Protein AF-A0A7G8DRX4-F1 (afdb_monomer)

Secondary structure (DSSP, 8-state):
----------EEETTEEEEE-TTSEEEEE-TT-SS-EEEEEEEETTEEEESSS---HHHHHHHHHHHHHHHHHHHHHHHHHHHHHHHHHHHSPPSS--EE-TTT--EE--SSTT---SSHHHHHHHHHS-TTS----S---

Mean predicted aligned error: 14.1 Å

pLDDT: mean 77.42, std 12.88, range [32.22, 90.56]

Solvent-accessible surface area (backbone atoms only — not comparable to full-atom values): 8478 Å² total; per-residue (Å²): 135,84,81,77,75,55,50,73,63,68,36,74,61,100,77,20,37,35,34,37,36,84,85,23,42,34,32,39,24,46,76,91,53,92,57,78,40,80,51,65,40,34,45,57,93,95,42,81,44,58,78,53,97,80,70,57,71,68,60,53,50,54,49,52,50,51,52,53,52,41,54,51,50,52,52,50,54,54,51,49,52,53,51,50,52,52,52,51,58,69,68,51,70,73,96,39,73,73,42,60,13,76,37,50,59,45,76,33,72,41,94,47,97,82,61,52,46,76,44,72,67,44,44,54,51,51,73,74,39,70,83,88,71,56,77,46,69,87,74,84,126

Foldseek 3Di:
DDPPCQDQDWDADPQGIWGQDPQQWIWGDGPPGPDIDTAQWGDDDNDIDGVDPDDDPVRRVVVVVVSVVRVVVVVVVVVVVVVVVVVVVVPDDQPDDWDAALQARDTARDPDPPDRHRDPVSVVQCVVDPSPPRHDDNDPD

Sequence (141 aa):
MHRRELTRTPWQNSEGWWKLTTSGQLWWAPFGARRWRRTPWFVAGDQLWHSSQATSSEETESLLDLLAKGRQWQLDDRLERRAADARRRRALKPAHPPRQCCCCGCTFMPKRADARCCSGSCRAKLSRHKASEVWCGSECS

Radius of gyration: 28.22 Å; Cα contacts (8 Å, |Δi|>4): 162; chains: 1; bounding box: 58×33×73 Å

Structure (mmCIF, N/CA/C/O backbone):
data_AF-A0A7G8DRX4-F1
#
_entry.id   AF-A0A7G8DRX4-F1
#
loop_
_atom_site.group_PDB
_atom_site.id
_atom_site.type_symbol
_atom_site.label_atom_id
_atom_site.label_alt_id
_atom_site.label_comp_id
_atom_site.label_asym_id
_atom_site.label_entity_id
_atom_site.label_seq_id
_atom_site.pdbx_PDB_ins_code
_atom_site.Cartn_x
_atom_site.Cartn_y
_atom_site.Cartn_z
_atom_site.occupancy
_atom_site.B_iso_or_equiv
_atom_site.auth_seq_id
_atom_site.auth_comp_id
_atom_site.auth_asym_id
_atom_site.auth_atom_id
_atom_site.pdbx_PDB_model_num
ATOM 1 N N . MET A 1 1 ? 8.491 11.247 18.418 1.00 34.69 1 MET A N 1
ATOM 2 C CA . MET A 1 1 ? 7.024 11.305 18.228 1.00 34.69 1 MET A CA 1
ATOM 3 C C . MET A 1 1 ? 6.650 10.633 16.912 1.00 34.69 1 MET A C 1
ATOM 5 O O . MET A 1 1 ? 6.762 11.247 15.858 1.00 34.69 1 MET A O 1
ATOM 9 N N . HIS A 1 2 ? 6.271 9.355 16.946 1.00 32.22 2 HIS A N 1
ATOM 10 C CA . HIS A 1 2 ? 5.782 8.654 15.758 1.00 32.22 2 HIS A CA 1
ATOM 11 C C . HIS A 1 2 ? 4.292 8.935 15.592 1.00 32.22 2 HIS A C 1
ATOM 13 O O . HIS A 1 2 ? 3.464 8.424 16.340 1.00 32.22 2 HIS A O 1
ATOM 19 N N . ARG A 1 3 ? 3.958 9.780 14.616 1.00 34.00 3 ARG A N 1
ATOM 20 C CA . ARG A 1 3 ? 2.584 10.035 14.186 1.00 34.00 3 ARG A CA 1
ATOM 21 C C . ARG A 1 3 ? 2.041 8.715 13.626 1.00 34.00 3 ARG A C 1
ATOM 23 O O . ARG A 1 3 ? 2.339 8.364 12.488 1.00 34.00 3 ARG A O 1
ATOM 30 N N . ARG A 1 4 ? 1.343 7.930 14.455 1.00 47.62 4 ARG A N 1
ATOM 31 C CA . ARG A 1 4 ? 0.675 6.693 14.031 1.00 47.62 4 ARG A CA 1
ATOM 32 C C . ARG A 1 4 ? -0.363 7.081 12.981 1.00 47.62 4 ARG A C 1
ATOM 34 O O . ARG A 1 4 ? -1.413 7.628 13.305 1.00 47.62 4 ARG A O 1
ATOM 41 N N . GLU A 1 5 ? -0.043 6.839 11.714 1.00 42.69 5 GLU A N 1
ATOM 42 C CA . GLU A 1 5 ? -1.027 6.772 10.640 1.00 42.69 5 GLU A CA 1
ATOM 43 C C . GLU A 1 5 ? -1.966 5.610 10.978 1.00 42.69 5 GLU A C 1
ATOM 45 O O . GLU A 1 5 ? -1.714 4.470 10.598 1.00 42.69 5 GLU A O 1
ATOM 50 N N . LEU A 1 6 ? -3.011 5.872 11.770 1.00 48.19 6 LEU A N 1
ATOM 51 C CA . LEU A 1 6 ? -4.110 4.930 11.951 1.00 48.19 6 LEU A CA 1
ATOM 52 C C . LEU A 1 6 ? -4.815 4.861 10.595 1.00 48.19 6 LEU A C 1
ATOM 54 O O . LEU A 1 6 ? -5.553 5.754 10.171 1.0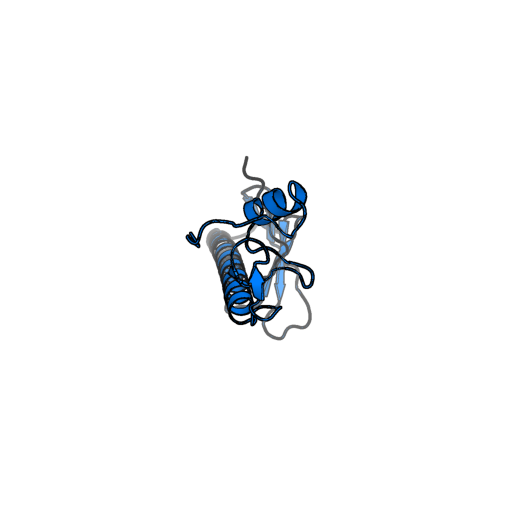0 48.19 6 LEU A O 1
ATOM 58 N N . THR A 1 7 ? -4.405 3.854 9.839 1.00 51.78 7 THR A N 1
ATOM 59 C CA . THR A 1 7 ? -4.690 3.642 8.431 1.00 51.78 7 THR A CA 1
ATOM 60 C C . THR A 1 7 ? -6.173 3.350 8.261 1.00 51.78 7 THR A C 1
ATOM 62 O O . THR A 1 7 ? -6.704 2.388 8.805 1.00 51.78 7 THR A O 1
ATOM 65 N N . ARG A 1 8 ? -6.834 4.144 7.408 1.00 58.72 8 ARG A N 1
ATOM 66 C CA . ARG A 1 8 ? -8.228 3.937 6.961 1.00 58.72 8 ARG A CA 1
ATOM 67 C C . ARG A 1 8 ? -8.460 2.587 6.268 1.00 58.72 8 ARG A C 1
ATOM 69 O O . ARG A 1 8 ? -9.591 2.290 5.892 1.00 58.72 8 ARG A O 1
ATOM 76 N N . THR A 1 9 ? -7.396 1.828 6.026 1.00 68.31 9 THR A N 1
ATOM 77 C CA . THR A 1 9 ? -7.406 0.560 5.311 1.00 68.31 9 THR A CA 1
ATOM 78 C C . THR A 1 9 ? -8.089 -0.500 6.168 1.00 68.31 9 THR A C 1
ATOM 80 O O . THR A 1 9 ? -7.602 -0.811 7.252 1.00 68.31 9 THR A O 1
ATOM 83 N N . PRO A 1 10 ? -9.205 -1.080 5.718 1.00 80.00 10 PRO A N 1
ATOM 84 C CA . PRO A 1 10 ? -9.775 -2.231 6.392 1.00 80.00 10 PRO A CA 1
ATOM 85 C C . PRO A 1 10 ? -8.792 -3.405 6.421 1.00 80.00 10 PRO A C 1
ATOM 87 O O . PRO A 1 10 ? -8.028 -3.588 5.475 1.00 80.00 10 PRO A O 1
ATOM 90 N N . TRP A 1 11 ? -8.838 -4.209 7.475 1.00 83.81 11 TRP A N 1
ATOM 91 C CA . TRP A 1 11 ? -8.193 -5.521 7.540 1.00 83.81 11 TRP A CA 1
ATOM 92 C C . TRP A 1 11 ? -9.231 -6.583 7.902 1.00 83.81 11 TRP A C 1
ATOM 94 O O . TRP A 1 11 ? -10.352 -6.252 8.289 1.00 83.81 11 TRP A O 1
ATOM 104 N N . GLN A 1 12 ? -8.880 -7.854 7.746 1.00 81.88 12 GLN A N 1
ATOM 105 C CA . GLN A 1 12 ? -9.819 -8.966 7.848 1.00 81.88 12 GLN A CA 1
ATOM 106 C C . GLN A 1 12 ? -9.246 -10.067 8.747 1.00 81.88 12 GLN A C 1
ATOM 108 O O . GLN A 1 12 ? -8.157 -10.544 8.457 1.00 81.88 12 GLN A O 1
ATOM 113 N N . ASN A 1 13 ? -9.978 -10.483 9.790 1.00 80.69 13 ASN A N 1
ATOM 114 C CA . ASN A 1 13 ? -9.698 -11.677 10.607 1.00 80.69 13 ASN A CA 1
ATOM 115 C C . ASN A 1 13 ? -10.786 -12.749 10.406 1.00 80.69 13 ASN A C 1
ATOM 117 O O . ASN A 1 13 ? -11.676 -12.591 9.574 1.00 80.69 13 ASN A O 1
ATOM 121 N N . SER A 1 14 ? -10.733 -13.831 11.188 1.00 79.94 14 SER A N 1
ATOM 122 C CA . SER A 1 14 ? -11.764 -14.880 11.238 1.00 79.94 14 SER A CA 1
ATOM 123 C C . SER A 1 14 ? -13.153 -14.374 11.654 1.00 79.94 14 SER A C 1
ATOM 125 O O . SER A 1 14 ? -14.153 -14.995 11.310 1.00 79.94 14 SER A O 1
ATOM 127 N N 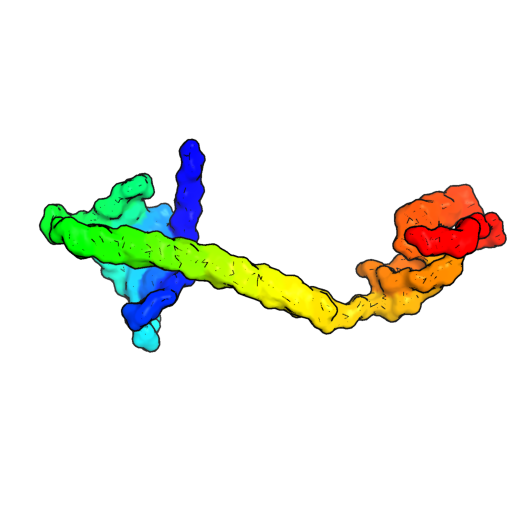. GLU A 1 15 ? -13.237 -13.239 12.347 1.00 80.06 15 GLU A N 1
ATOM 128 C CA . GLU A 1 15 ? -14.490 -12.647 12.837 1.00 80.06 15 GLU A CA 1
ATOM 129 C C . GLU A 1 15 ? -15.109 -11.652 11.842 1.00 80.06 15 GLU A C 1
ATOM 131 O O . GLU A 1 15 ? -16.247 -11.205 12.012 1.00 80.06 15 GLU A O 1
ATOM 136 N N . GLY A 1 16 ? -14.370 -11.281 10.795 1.00 86.94 16 GLY A N 1
ATOM 137 C CA . GLY A 1 16 ? -14.826 -10.390 9.739 1.00 86.94 16 GLY A CA 1
ATOM 138 C C . GLY A 1 16 ? -13.851 -9.261 9.439 1.00 86.94 16 GLY A C 1
ATOM 139 O O . GLY A 1 16 ? -12.634 -9.382 9.557 1.00 86.94 16 GLY A O 1
ATOM 140 N N . TRP A 1 17 ? -14.413 -8.147 8.994 1.00 88.25 17 TRP A N 1
ATOM 141 C CA . TRP A 1 17 ? -13.695 -6.954 8.588 1.00 88.25 17 TRP A CA 1
ATOM 142 C C . TRP A 1 17 ? -13.627 -5.939 9.714 1.00 88.25 17 TRP A C 1
ATOM 144 O O . TRP A 1 17 ? -14.623 -5.649 10.371 1.00 88.25 17 TRP A O 1
ATOM 154 N N . TRP A 1 18 ? -12.469 -5.318 9.859 1.00 88.44 18 TRP A N 1
ATOM 155 C CA . TRP A 1 18 ? -12.184 -4.303 10.857 1.00 88.44 18 TRP A CA 1
ATOM 156 C C . TRP A 1 18 ? -11.568 -3.082 10.192 1.00 88.44 18 TRP A C 1
ATOM 158 O O . TRP A 1 18 ? -10.854 -3.196 9.197 1.00 88.44 18 TRP A O 1
ATOM 168 N N . LYS A 1 19 ? -11.855 -1.891 10.714 1.00 87.62 19 LYS A N 1
ATOM 169 C CA . LYS A 1 19 ? -11.165 -0.662 10.309 1.00 87.62 19 LYS A CA 1
ATOM 170 C C . LYS A 1 19 ? -11.104 0.322 11.466 1.00 87.62 19 LYS A C 1
ATOM 172 O O . LYS A 1 19 ? -12.081 0.490 12.198 1.00 87.62 19 LYS A O 1
ATOM 177 N N . LEU A 1 20 ? -9.984 1.024 11.571 1.00 84.62 20 LEU A N 1
ATOM 178 C CA . LEU A 1 20 ? -9.782 2.103 12.526 1.00 84.62 20 LEU A CA 1
ATOM 179 C C . LEU A 1 20 ? -9.795 3.429 11.767 1.00 84.62 20 LEU A C 1
ATOM 181 O O . LEU A 1 20 ? -9.077 3.606 10.783 1.00 84.62 20 LEU A O 1
ATOM 185 N N . THR A 1 21 ? -10.668 4.350 12.162 1.00 82.88 21 THR A N 1
ATOM 186 C CA . THR A 1 21 ? -10.762 5.653 11.495 1.00 82.88 21 THR A CA 1
ATOM 187 C C . THR A 1 21 ? -9.671 6.603 11.984 1.00 82.88 21 THR A C 1
ATOM 189 O O . THR A 1 21 ? -9.054 6.407 13.027 1.00 82.88 21 THR A O 1
ATOM 192 N N . THR A 1 22 ? -9.487 7.714 11.267 1.00 77.94 22 THR A N 1
ATOM 193 C CA . THR A 1 22 ? -8.568 8.789 11.679 1.00 77.94 22 THR A CA 1
ATOM 194 C C . THR A 1 22 ? -8.983 9.475 12.980 1.00 77.94 22 THR A C 1
ATOM 196 O O . THR A 1 22 ? -8.153 10.113 13.611 1.00 77.94 22 THR A O 1
ATOM 199 N N . SER A 1 23 ? -10.253 9.356 13.378 1.00 81.62 23 SER A N 1
ATOM 200 C CA . SER A 1 23 ? -10.744 9.839 14.673 1.00 81.62 23 SER A CA 1
ATOM 201 C C . SER A 1 23 ? -10.475 8.852 15.814 1.00 81.62 23 SER A C 1
ATOM 203 O O . SER A 1 23 ? -10.973 9.064 16.912 1.00 81.62 23 SER A O 1
ATOM 205 N N . GLY A 1 24 ? -9.788 7.736 15.545 1.00 81.00 24 GLY A N 1
ATOM 206 C CA . GLY A 1 24 ? -9.566 6.672 16.517 1.00 81.00 24 GLY A CA 1
ATOM 207 C C . GLY A 1 24 ? -10.762 5.742 16.717 1.00 81.00 24 GLY A C 1
ATOM 208 O O . GLY A 1 24 ? -10.695 4.849 17.547 1.00 81.00 24 GLY A O 1
ATOM 209 N N . GLN A 1 25 ? -11.862 5.902 15.977 1.00 87.75 25 GLN A N 1
ATOM 210 C CA . GLN A 1 25 ? -13.055 5.075 16.162 1.00 87.75 25 GLN A CA 1
ATOM 211 C C . GLN A 1 25 ? -12.878 3.715 15.483 1.00 87.75 25 GLN A C 1
ATOM 213 O O . GLN A 1 25 ? -12.592 3.652 14.282 1.00 87.75 25 GLN A O 1
ATOM 218 N N . LEU A 1 26 ? -13.121 2.633 16.224 1.00 88.00 26 LEU A N 1
ATOM 219 C CA . LEU A 1 26 ? -13.089 1.283 15.678 1.00 88.00 26 LEU A CA 1
ATOM 220 C C . LEU A 1 26 ? -14.458 0.895 15.092 1.00 88.00 26 LEU A C 1
ATOM 222 O O . LEU A 1 26 ? -15.522 1.250 15.610 1.00 88.00 26 LEU A O 1
ATOM 226 N N . TRP A 1 27 ? -14.417 0.206 13.955 1.00 90.31 27 TRP A N 1
ATOM 227 C CA . TRP A 1 27 ? -15.582 -0.309 13.243 1.00 90.31 27 TRP A CA 1
ATOM 228 C C . TRP A 1 27 ? -15.344 -1.756 12.838 1.00 90.31 27 TRP A C 1
ATOM 230 O O . TRP A 1 27 ? -14.233 -2.121 12.452 1.00 90.31 27 TRP A O 1
ATOM 240 N N . TRP A 1 28 ? -16.419 -2.534 12.841 1.00 90.12 28 TRP A N 1
ATOM 241 C CA . TRP A 1 28 ? -16.413 -3.947 12.486 1.00 90.12 28 TRP A CA 1
ATOM 242 C C . TRP A 1 28 ? -17.566 -4.284 11.538 1.00 90.12 28 TRP A C 1
ATOM 244 O O . TRP A 1 28 ? -18.634 -3.675 11.602 1.00 90.12 28 TRP A O 1
ATOM 254 N N . ALA A 1 29 ? -17.369 -5.247 10.649 1.00 90.56 29 ALA A N 1
ATOM 255 C CA . ALA A 1 29 ? -18.413 -5.829 9.822 1.00 90.56 29 ALA A CA 1
ATOM 256 C C . ALA A 1 29 ? -18.196 -7.348 9.718 1.00 90.56 29 ALA A C 1
ATOM 258 O O . ALA A 1 29 ? -17.133 -7.762 9.261 1.00 90.56 29 ALA A O 1
ATOM 259 N N . PRO A 1 30 ? -19.179 -8.189 10.082 1.00 88.50 30 PRO A N 1
ATOM 260 C CA . PRO A 1 30 ? -19.038 -9.631 9.919 1.00 88.50 30 PRO A CA 1
ATOM 261 C C . PRO A 1 30 ? -18.915 -10.021 8.441 1.00 88.50 30 PRO A C 1
ATOM 263 O O . PRO A 1 30 ? -19.297 -9.264 7.541 1.00 88.50 30 PRO A O 1
ATOM 266 N N . PHE A 1 31 ? -18.411 -11.224 8.173 1.00 84.06 31 PHE A N 1
ATOM 267 C CA . PHE A 1 3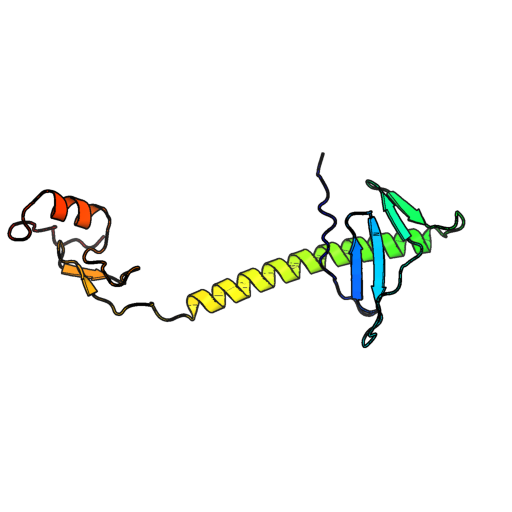1 ? -18.358 -11.743 6.808 1.00 84.06 31 PHE A CA 1
ATOM 268 C C . PHE A 1 31 ? -19.731 -11.750 6.137 1.00 84.06 31 PHE A C 1
ATOM 270 O O . PHE A 1 31 ? -20.738 -12.112 6.739 1.00 84.06 31 PHE A O 1
ATOM 277 N N . GLY A 1 32 ? -19.770 -11.309 4.878 1.00 82.12 32 GLY A N 1
ATOM 278 C CA . GLY A 1 32 ? -21.011 -11.193 4.109 1.00 82.12 32 GLY A CA 1
ATOM 279 C C . GLY A 1 32 ? -21.928 -10.041 4.539 1.00 82.12 32 GLY A C 1
ATOM 280 O O . GLY A 1 32 ? -22.970 -9.826 3.917 1.00 82.12 32 GLY A O 1
ATOM 281 N N . ALA A 1 33 ? -21.564 -9.258 5.560 1.00 83.69 33 ALA A N 1
ATOM 282 C CA . ALA A 1 33 ? -22.369 -8.125 5.984 1.00 83.69 33 ALA A CA 1
ATOM 283 C C . ALA A 1 33 ? -22.305 -6.977 4.971 1.00 83.69 33 ALA A C 1
ATOM 285 O O . ALA A 1 33 ? -21.240 -6.541 4.541 1.00 83.69 33 ALA A O 1
ATOM 286 N N . ARG A 1 34 ? -23.473 -6.409 4.658 1.00 80.62 34 ARG A N 1
ATOM 287 C CA . ARG A 1 34 ? -23.583 -5.212 3.808 1.00 80.62 34 ARG A CA 1
ATOM 288 C C . ARG A 1 34 ? -23.278 -3.909 4.549 1.00 80.62 34 ARG A C 1
ATOM 290 O O . ARG A 1 34 ? -23.155 -2.864 3.917 1.00 80.62 34 ARG A O 1
ATOM 297 N N . ARG A 1 35 ? -23.237 -3.934 5.886 1.00 86.62 35 ARG A N 1
ATOM 298 C CA . ARG A 1 35 ? -23.139 -2.733 6.726 1.00 86.62 35 ARG A CA 1
ATOM 299 C C . ARG A 1 35 ? -22.056 -2.877 7.782 1.00 86.62 35 ARG A C 1
ATOM 301 O O . ARG A 1 35 ? -21.968 -3.896 8.461 1.00 86.62 35 ARG A O 1
ATOM 308 N N . TRP A 1 36 ? -21.298 -1.799 7.942 1.00 90.00 36 TRP A N 1
ATOM 309 C CA . TRP A 1 36 ? -20.357 -1.617 9.036 1.00 90.00 36 TRP A CA 1
ATOM 310 C C . TRP A 1 36 ? -21.096 -1.244 10.318 1.00 90.00 36 TRP A C 1
ATOM 312 O O . TRP A 1 36 ? -22.038 -0.452 10.295 1.00 90.00 36 TRP A O 1
ATOM 322 N N . ARG A 1 37 ? -20.635 -1.798 11.434 1.00 90.38 37 ARG A N 1
ATOM 323 C CA . ARG A 1 37 ? -21.117 -1.531 12.784 1.00 90.38 37 ARG A CA 1
ATOM 324 C C . ARG A 1 37 ? -20.063 -0.733 13.533 1.00 90.38 37 ARG A C 1
ATOM 326 O O . ARG A 1 37 ? -18.867 -1.021 13.449 1.00 90.38 37 ARG A O 1
ATOM 333 N N . ARG A 1 38 ? -20.518 0.292 14.242 1.00 87.62 38 ARG A N 1
ATOM 334 C CA . ARG A 1 38 ? -19.664 1.076 15.128 1.00 87.62 38 ARG A CA 1
ATOM 335 C C . ARG A 1 38 ? -19.452 0.270 16.402 1.00 87.62 38 ARG A C 1
ATOM 337 O O . ARG A 1 38 ? -20.427 -0.229 16.959 1.00 87.62 38 ARG A O 1
ATOM 344 N N . THR A 1 39 ? -18.205 0.117 16.831 1.00 87.00 39 THR A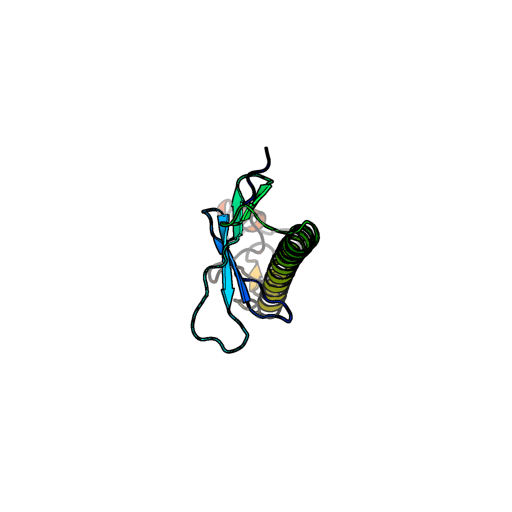 N 1
ATOM 345 C CA . THR A 1 39 ? -17.916 -0.536 18.108 1.00 87.00 39 THR A CA 1
ATOM 346 C C . THR A 1 39 ? -17.909 0.508 19.230 1.00 87.00 39 THR A C 1
ATOM 348 O O . THR A 1 39 ? -17.736 1.702 18.963 1.00 87.00 39 THR A O 1
ATOM 351 N N . PRO A 1 40 ? -18.089 0.098 20.491 1.00 86.38 40 PRO A N 1
ATOM 352 C CA . PRO A 1 40 ? -17.936 0.994 21.639 1.00 86.38 40 PRO A CA 1
ATOM 353 C C . PRO A 1 40 ? -16.476 1.408 21.907 1.00 86.38 40 PRO A C 1
ATOM 355 O O . PRO A 1 40 ? -16.212 2.180 22.824 1.00 86.38 40 PRO A O 1
ATOM 358 N N . TRP A 1 41 ? -15.524 0.926 21.104 1.00 8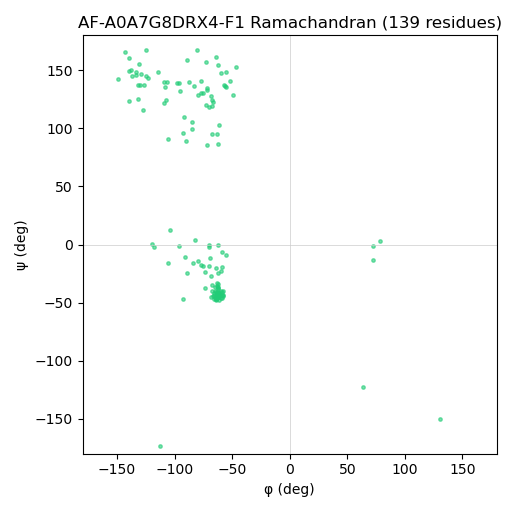4.69 41 TRP A N 1
ATOM 359 C CA . TRP A 1 41 ? -14.095 1.123 21.309 1.00 84.69 41 TRP A CA 1
ATOM 360 C C . TRP A 1 41 ? -13.529 2.268 20.469 1.00 84.69 41 TRP A C 1
ATOM 362 O O . TRP A 1 41 ? -13.826 2.400 19.273 1.00 84.69 41 TRP A O 1
ATOM 372 N N . PHE A 1 42 ? -12.653 3.062 21.077 1.00 86.94 42 PHE A N 1
ATOM 373 C CA . PHE A 1 42 ? -11.883 4.092 20.396 1.00 86.94 42 PHE A CA 1
ATOM 374 C C . PHE A 1 42 ? -10.438 4.155 20.902 1.00 86.94 42 PHE A C 1
ATOM 376 O O . PHE A 1 42 ? -10.144 3.858 22.051 1.00 86.94 42 PHE A O 1
ATOM 383 N N . VAL A 1 43 ? -9.515 4.534 20.025 1.00 81.38 43 VAL A N 1
ATOM 384 C CA . VAL A 1 43 ? -8.084 4.662 20.307 1.00 81.38 43 VAL A CA 1
ATOM 385 C C . VAL A 1 43 ? -7.726 6.142 20.320 1.00 81.38 43 VAL A C 1
ATOM 387 O O . VAL A 1 43 ? -7.919 6.833 19.320 1.00 81.38 43 VAL A O 1
ATOM 390 N N . ALA A 1 44 ? -7.184 6.629 21.432 1.00 78.56 44 ALA A N 1
ATOM 391 C CA . ALA A 1 44 ? -6.724 8.006 21.576 1.00 78.56 44 ALA A CA 1
ATOM 392 C C . ALA A 1 44 ? -5.281 8.011 22.092 1.00 78.56 44 ALA A C 1
ATOM 394 O O . ALA A 1 44 ? -4.995 7.542 23.193 1.00 78.56 44 ALA A O 1
ATOM 395 N N . GLY A 1 45 ? -4.354 8.523 21.277 1.00 72.25 45 GLY A N 1
ATOM 396 C CA . GLY A 1 45 ? -2.922 8.411 21.559 1.00 72.25 45 GLY A CA 1
ATOM 397 C C . GLY A 1 45 ? -2.474 6.948 21.557 1.00 72.25 45 GLY A C 1
ATOM 398 O O . GLY A 1 45 ? -2.673 6.246 20.566 1.00 72.25 45 GLY A O 1
ATOM 399 N N . ASP A 1 46 ? -1.894 6.504 22.672 1.00 69.62 46 ASP A N 1
ATOM 400 C CA . ASP A 1 46 ? -1.489 5.110 22.901 1.00 69.62 46 ASP A CA 1
ATOM 401 C C . ASP A 1 46 ? -2.443 4.356 23.840 1.00 69.62 46 ASP A C 1
ATOM 403 O O . ASP A 1 46 ? -2.131 3.255 24.288 1.00 69.62 46 ASP A O 1
ATOM 407 N N . GLN A 1 47 ? -3.613 4.933 24.126 1.00 72.19 47 GLN A N 1
ATOM 408 C CA . GLN A 1 47 ? -4.611 4.345 25.012 1.00 72.19 47 GLN A CA 1
ATOM 409 C C . GLN A 1 47 ? -5.836 3.870 24.236 1.00 72.19 47 GLN A C 1
ATOM 411 O O . GLN A 1 47 ? -6.320 4.528 23.307 1.00 72.19 47 GLN A O 1
ATOM 416 N N . LEU A 1 48 ? -6.340 2.713 24.652 1.00 79.69 48 LEU A N 1
ATOM 417 C CA . LEU A 1 48 ? -7.601 2.151 24.204 1.00 79.69 48 LEU A CA 1
ATOM 418 C C . LEU A 1 48 ? -8.688 2.534 25.207 1.00 79.69 48 LEU A C 1
ATOM 420 O O . LEU A 1 48 ? -8.516 2.375 26.411 1.00 79.69 48 LEU A O 1
ATOM 424 N N . TRP A 1 49 ? -9.803 3.027 24.692 1.00 79.31 49 TRP A N 1
ATOM 425 C CA . TRP A 1 49 ? -10.928 3.494 25.476 1.00 79.31 49 TRP A CA 1
ATOM 426 C C . TRP A 1 49 ? -12.204 2.786 25.048 1.00 79.31 49 TRP A C 1
ATOM 428 O O . TRP A 1 49 ? -12.425 2.525 23.862 1.00 79.31 49 TRP A O 1
ATOM 438 N N . HIS A 1 50 ? -13.072 2.544 26.019 1.00 81.81 50 HIS A N 1
ATOM 439 C CA . HIS A 1 50 ? -14.404 2.007 25.806 1.00 81.81 50 HIS A CA 1
ATOM 440 C C . HIS A 1 50 ? -15.465 3.036 26.197 1.00 81.81 50 HIS A C 1
ATOM 442 O O . HIS A 1 50 ? -15.259 3.846 27.100 1.00 81.81 50 HIS A O 1
ATOM 448 N N . SER A 1 51 ? -16.614 3.023 25.520 1.00 78.62 51 SER A N 1
ATOM 449 C CA . SER A 1 51 ? -17.700 3.968 25.798 1.00 78.62 51 SER A CA 1
ATOM 450 C C . SER A 1 51 ? -18.399 3.731 27.142 1.00 78.62 51 SER A C 1
ATOM 452 O O . SER A 1 51 ? -19.064 4.638 27.633 1.00 78.62 51 SER A O 1
ATOM 454 N N . SER A 1 52 ? -18.268 2.543 27.741 1.00 73.81 52 SER A N 1
ATOM 455 C CA . SER A 1 52 ? -18.620 2.296 29.147 1.00 73.81 52 SER A CA 1
ATOM 456 C C . SER A 1 52 ? -17.346 2.150 29.981 1.00 73.81 52 SER A C 1
ATOM 458 O O . SER A 1 52 ? -16.402 1.501 29.547 1.00 73.81 52 SER A O 1
ATOM 460 N N . GLN A 1 53 ? -17.331 2.707 31.196 1.00 64.44 53 GLN A N 1
ATOM 461 C CA . GLN A 1 53 ? -16.203 2.583 32.139 1.00 64.44 53 GLN A CA 1
ATOM 462 C C . GLN A 1 53 ? -16.040 1.165 32.727 1.00 64.44 53 GLN A C 1
ATOM 464 O O . GLN A 1 53 ? -15.126 0.923 33.508 1.00 64.44 53 GLN A O 1
ATOM 469 N N . ALA A 1 54 ? -16.926 0.235 32.369 1.00 61.66 54 ALA A N 1
ATOM 470 C CA . ALA A 1 54 ? -16.878 -1.160 32.780 1.00 61.66 54 ALA A CA 1
ATOM 471 C C . ALA A 1 54 ? -16.423 -2.009 31.591 1.00 61.66 54 ALA A C 1
ATOM 473 O O . ALA A 1 54 ? -17.248 -2.431 30.782 1.00 61.66 54 ALA A O 1
ATOM 474 N N . THR A 1 55 ? -15.117 -2.218 31.480 1.00 66.88 55 THR A N 1
ATOM 475 C CA . THR A 1 55 ? -14.512 -3.196 30.568 1.00 66.88 55 THR A CA 1
ATOM 476 C C . THR A 1 55 ? -13.526 -4.038 31.337 1.00 66.88 55 THR A C 1
ATOM 478 O O . THR A 1 55 ? -12.775 -3.514 32.163 1.00 66.88 55 THR A O 1
ATOM 481 N N . SER A 1 56 ? -13.539 -5.344 31.088 1.00 77.56 56 SER A N 1
ATOM 482 C CA . SER A 1 56 ? -12.599 -6.244 31.742 1.00 77.56 56 SER A CA 1
ATOM 483 C C . SER A 1 56 ? -11.186 -6.057 31.170 1.00 77.56 56 SER A C 1
ATOM 485 O O . SER A 1 56 ? -10.994 -5.588 30.040 1.00 77.56 56 SER A O 1
ATOM 487 N N . SER A 1 57 ? -10.173 -6.430 31.957 1.00 78.38 57 SER A N 1
ATOM 488 C CA . SER A 1 57 ? -8.780 -6.439 31.486 1.00 78.38 57 SER A CA 1
ATOM 489 C C . SER A 1 57 ? -8.615 -7.368 30.279 1.00 78.38 57 SER A C 1
ATOM 491 O O . SER A 1 57 ? -7.962 -7.007 29.306 1.00 78.38 57 SER A O 1
ATOM 493 N N . GLU A 1 58 ? -9.284 -8.524 30.303 1.00 82.06 58 GLU A N 1
ATOM 494 C CA . GLU A 1 58 ? -9.226 -9.537 29.242 1.00 82.06 58 GLU A CA 1
ATOM 495 C C . GLU A 1 58 ? -9.782 -9.030 27.903 1.00 82.06 58 GLU A C 1
ATOM 497 O O . GLU A 1 58 ? -9.185 -9.265 26.850 1.00 82.06 58 GLU A O 1
ATOM 502 N N . GLU A 1 59 ? -10.900 -8.295 27.923 1.00 76.75 59 GLU A N 1
ATOM 503 C CA . GLU A 1 59 ? -11.475 -7.687 26.715 1.00 76.75 59 GLU A CA 1
ATOM 504 C C . GLU A 1 59 ? -10.539 -6.629 26.124 1.00 76.75 59 GLU A C 1
ATOM 506 O O . GLU A 1 59 ? -10.364 -6.543 24.905 1.00 76.75 59 GLU A O 1
ATOM 511 N N . THR A 1 60 ? -9.905 -5.844 26.996 1.00 78.56 60 THR A N 1
ATOM 512 C CA . THR A 1 60 ? -8.955 -4.800 26.600 1.00 78.56 60 THR A CA 1
ATOM 513 C C . THR A 1 60 ? -7.713 -5.413 25.950 1.00 78.56 60 THR A C 1
ATOM 515 O O . THR A 1 60 ? -7.306 -4.978 24.871 1.00 78.56 60 THR A O 1
ATOM 518 N N . GLU A 1 61 ? -7.133 -6.450 26.557 1.00 80.12 61 GLU A N 1
ATOM 519 C CA . GLU A 1 61 ? -5.977 -7.174 26.015 1.00 80.12 61 GLU A CA 1
ATOM 520 C C . GLU A 1 61 ? -6.296 -7.855 24.683 1.00 80.12 61 GLU A C 1
ATOM 522 O O . GLU A 1 61 ? -5.551 -7.696 23.712 1.00 80.12 61 GLU A O 1
ATOM 527 N N . SER A 1 62 ? -7.440 -8.538 24.605 1.00 81.62 62 SER A N 1
ATOM 528 C CA . SER A 1 62 ? -7.903 -9.189 23.376 1.00 81.62 62 SER A CA 1
ATOM 529 C C . SER A 1 62 ? -8.040 -8.187 22.228 1.00 81.62 62 SER A C 1
ATOM 531 O O . SER A 1 62 ? -7.656 -8.470 21.089 1.00 81.62 62 SER A O 1
ATOM 533 N N . LEU A 1 63 ? -8.538 -6.979 22.512 1.00 81.56 63 LEU A N 1
ATOM 534 C CA . LEU A 1 63 ? -8.676 -5.950 21.490 1.00 81.56 63 LEU A CA 1
ATOM 535 C C . LEU A 1 63 ? -7.336 -5.326 21.085 1.00 81.56 63 LEU A C 1
ATOM 537 O O . LEU A 1 63 ? -7.132 -5.031 19.905 1.00 81.56 63 LEU A O 1
ATOM 541 N N . LEU A 1 64 ? -6.414 -5.130 22.027 1.00 81.12 64 LEU A N 1
ATOM 542 C CA . LEU A 1 64 ? -5.062 -4.662 21.715 1.00 81.12 64 LEU A CA 1
ATOM 543 C C . LEU A 1 64 ? -4.328 -5.653 20.804 1.00 81.12 64 LEU A C 1
ATOM 545 O O . LEU A 1 64 ? -3.707 -5.229 19.825 1.00 81.12 64 LEU A O 1
ATOM 549 N N . ASP A 1 65 ? -4.457 -6.953 21.068 1.00 83.81 65 ASP A N 1
ATOM 550 C CA . ASP A 1 65 ? -3.917 -8.007 20.208 1.00 83.81 65 ASP A CA 1
ATOM 551 C C . ASP A 1 65 ? -4.566 -7.989 18.813 1.00 83.81 65 ASP A C 1
ATOM 553 O O . ASP A 1 65 ? -3.870 -8.014 17.794 1.00 83.81 65 ASP A O 1
ATOM 557 N N . LEU A 1 66 ? -5.892 -7.823 18.738 1.00 83.31 66 LEU A N 1
ATOM 558 C CA . LEU A 1 66 ? -6.611 -7.679 17.468 1.00 83.31 66 LEU A CA 1
ATOM 559 C C . LEU A 1 66 ? -6.101 -6.484 16.647 1.00 83.31 66 LEU A C 1
ATOM 561 O O . LEU A 1 66 ? -5.888 -6.605 15.436 1.00 83.31 66 LEU A O 1
ATOM 565 N N . LEU A 1 67 ? -5.880 -5.332 17.286 1.00 82.00 67 LEU A N 1
ATOM 566 C CA . LEU A 1 67 ? -5.346 -4.135 16.631 1.00 82.00 67 LEU A CA 1
ATOM 567 C C . LEU A 1 67 ? -3.891 -4.332 16.177 1.00 82.00 67 LEU A C 1
ATOM 569 O O . LEU A 1 67 ? -3.529 -3.909 15.074 1.00 82.00 67 LEU A O 1
ATOM 573 N N . ALA A 1 68 ? -3.062 -4.991 16.991 1.00 82.12 68 ALA A N 1
ATOM 574 C CA . ALA A 1 68 ? -1.675 -5.298 16.651 1.00 82.12 68 ALA A CA 1
ATOM 575 C C . ALA A 1 68 ? -1.584 -6.245 15.442 1.00 82.12 68 ALA A C 1
ATOM 577 O O . ALA A 1 68 ? -0.877 -5.944 14.475 1.00 82.12 68 ALA A O 1
ATOM 578 N N . LYS A 1 69 ? -2.363 -7.334 15.446 1.00 82.88 69 LYS A N 1
ATOM 579 C CA . LYS A 1 69 ? -2.478 -8.279 14.322 1.00 82.88 69 LYS A CA 1
ATOM 580 C C . LYS A 1 69 ? -3.002 -7.598 13.062 1.00 82.88 69 LYS A C 1
ATOM 582 O O . LYS A 1 69 ? -2.441 -7.780 11.983 1.00 82.88 69 LYS A O 1
ATOM 587 N N . GLY A 1 70 ? -4.016 -6.745 13.202 1.00 82.00 70 GLY A N 1
ATOM 588 C CA . GLY A 1 70 ? -4.561 -5.965 12.094 1.00 82.00 70 GLY A CA 1
ATOM 589 C C . GLY A 1 70 ? -3.522 -5.077 11.419 1.00 82.00 70 GLY A C 1
ATOM 590 O O . GLY A 1 70 ? -3.419 -5.057 10.191 1.00 82.00 70 GLY A O 1
ATOM 591 N N . ARG A 1 71 ? -2.690 -4.394 12.213 1.00 80.94 71 ARG A N 1
ATOM 592 C CA . ARG A 1 71 ? -1.572 -3.597 11.695 1.00 80.94 71 ARG A CA 1
ATOM 593 C C . ARG A 1 71 ? -0.567 -4.456 10.931 1.00 80.94 71 ARG A C 1
ATOM 595 O O . ARG A 1 71 ? -0.116 -4.033 9.868 1.00 80.94 71 ARG A O 1
ATOM 602 N N . GLN A 1 72 ? -0.215 -5.629 11.456 1.00 83.31 72 GLN A N 1
ATOM 603 C CA . GLN A 1 72 ? 0.721 -6.530 10.787 1.00 83.31 72 GLN A CA 1
ATOM 604 C C . GLN A 1 72 ? 0.179 -6.977 9.423 1.00 83.31 72 GLN A C 1
ATOM 606 O O . GLN A 1 72 ? 0.852 -6.798 8.412 1.00 83.31 72 GLN A O 1
ATOM 611 N N . TRP A 1 73 ? -1.079 -7.416 9.355 1.00 81.56 73 TRP A N 1
ATOM 612 C CA . TRP A 1 73 ? -1.685 -7.826 8.086 1.00 81.56 73 TRP A CA 1
ATOM 613 C C . TRP A 1 73 ? -1.778 -6.710 7.054 1.00 81.56 73 TRP A C 1
ATOM 615 O O . TRP A 1 73 ? -1.583 -6.955 5.868 1.00 81.56 73 TRP A O 1
ATOM 625 N N . GLN A 1 74 ? -2.045 -5.473 7.471 1.00 80.88 74 GLN A N 1
ATOM 626 C CA . GLN A 1 74 ? -2.026 -4.340 6.542 1.00 80.88 74 GLN A CA 1
ATOM 627 C C . GLN A 1 74 ? -0.635 -4.098 5.944 1.00 80.88 74 GLN A C 1
ATOM 629 O O . GLN A 1 74 ? -0.526 -3.654 4.796 1.00 80.88 74 GLN A O 1
ATOM 634 N N . LEU A 1 75 ? 0.428 -4.320 6.722 1.00 84.69 75 LEU A N 1
ATOM 635 C CA . LEU A 1 75 ? 1.797 -4.217 6.223 1.00 84.69 75 LEU A CA 1
ATOM 636 C C . LEU A 1 75 ? 2.084 -5.340 5.228 1.00 84.69 75 LEU A C 1
ATOM 638 O O . LEU A 1 75 ? 2.598 -5.054 4.146 1.00 84.69 75 LEU A O 1
ATOM 642 N N . ASP A 1 76 ? 1.685 -6.565 5.555 1.00 85.06 76 ASP A N 1
ATOM 643 C CA . ASP A 1 76 ? 1.886 -7.735 4.702 1.00 85.06 76 ASP A CA 1
ATOM 644 C C . ASP A 1 76 ? 1.118 -7.605 3.374 1.00 85.06 76 ASP A C 1
ATOM 646 O O . ASP A 1 76 ? 1.725 -7.722 2.311 1.00 85.06 76 ASP A O 1
ATOM 650 N N . ASP A 1 77 ? -0.163 -7.217 3.401 1.00 81.44 77 ASP A N 1
ATOM 651 C CA . ASP A 1 77 ? -0.967 -6.938 2.195 1.00 81.44 77 ASP A CA 1
ATOM 652 C C . ASP A 1 77 ? -0.332 -5.828 1.339 1.00 81.44 77 ASP A C 1
ATOM 654 O O . ASP A 1 77 ? -0.241 -5.931 0.112 1.00 81.44 77 ASP A O 1
ATOM 658 N N . ARG A 1 78 ? 0.199 -4.767 1.963 1.00 84.06 78 ARG A N 1
ATOM 659 C CA . ARG A 1 78 ? 0.904 -3.700 1.234 1.00 84.06 78 ARG A CA 1
ATOM 660 C C . ARG A 1 78 ? 2.178 -4.216 0.561 1.00 84.06 78 ARG A C 1
ATOM 662 O O . ARG A 1 78 ? 2.481 -3.797 -0.561 1.00 84.06 78 ARG A O 1
ATOM 669 N N . LEU A 1 79 ? 2.942 -5.073 1.236 1.00 89.44 79 LEU A N 1
ATOM 670 C CA . LEU A 1 79 ? 4.142 -5.696 0.678 1.00 89.44 79 LEU A CA 1
ATOM 671 C C . LEU A 1 79 ? 3.785 -6.636 -0.474 1.00 89.44 79 LEU A C 1
ATOM 673 O O . LEU A 1 79 ? 4.411 -6.565 -1.533 1.00 89.44 79 LEU A O 1
ATOM 677 N N . GLU A 1 80 ? 2.742 -7.445 -0.312 1.00 88.25 80 GLU A N 1
ATOM 678 C CA . GLU A 1 80 ? 2.268 -8.366 -1.336 1.00 88.25 80 GLU A CA 1
ATOM 679 C C . GLU A 1 80 ? 1.789 -7.626 -2.587 1.00 88.25 80 GLU A C 1
ATOM 681 O O . GLU A 1 80 ? 2.208 -7.969 -3.695 1.00 88.25 80 GLU A O 1
ATOM 686 N N . ARG A 1 81 ? 1.006 -6.549 -2.435 1.00 81.38 81 ARG A N 1
ATOM 687 C CA . ARG A 1 81 ? 0.577 -5.703 -3.564 1.00 81.38 81 ARG A CA 1
ATOM 688 C C . ARG A 1 81 ? 1.762 -5.104 -4.311 1.00 81.38 81 ARG A C 1
ATOM 690 O O . ARG A 1 81 ? 1.801 -5.148 -5.539 1.00 81.38 81 ARG A O 1
ATOM 697 N N . ARG A 1 82 ? 2.772 -4.603 -3.591 1.00 86.69 82 ARG A N 1
ATOM 698 C CA . ARG A 1 82 ? 4.012 -4.101 -4.210 1.00 86.69 82 ARG A CA 1
ATOM 699 C C . ARG A 1 82 ? 4.759 -5.203 -4.960 1.00 86.69 82 ARG A C 1
ATOM 701 O O . ARG A 1 82 ? 5.258 -4.962 -6.059 1.00 86.69 82 ARG A O 1
ATOM 708 N N . ALA A 1 83 ? 4.833 -6.404 -4.390 1.00 88.88 83 ALA A N 1
ATOM 709 C CA . ALA A 1 83 ? 5.462 -7.549 -5.035 1.00 88.88 83 ALA A CA 1
ATOM 710 C C . ALA A 1 83 ? 4.689 -7.982 -6.294 1.00 88.88 83 ALA A C 1
ATOM 712 O O . ALA A 1 83 ? 5.303 -8.241 -7.330 1.00 88.88 83 ALA A O 1
ATOM 713 N N . ALA A 1 84 ? 3.356 -8.005 -6.241 1.00 87.50 84 ALA A N 1
ATOM 714 C CA . ALA A 1 84 ? 2.487 -8.281 -7.380 1.00 87.50 84 ALA A CA 1
ATOM 715 C C . ALA A 1 84 ? 2.669 -7.247 -8.501 1.00 87.50 84 ALA A C 1
ATOM 717 O O . ALA A 1 84 ? 2.853 -7.629 -9.657 1.00 87.50 84 ALA A O 1
ATOM 718 N N . ASP A 1 85 ? 2.725 -5.957 -8.168 1.00 85.44 85 ASP A N 1
ATOM 719 C CA . ASP A 1 85 ? 3.009 -4.893 -9.134 1.00 85.44 85 ASP A CA 1
ATOM 720 C C . ASP A 1 85 ? 4.396 -5.043 -9.766 1.00 85.44 85 ASP A C 1
ATOM 722 O O . ASP A 1 85 ? 4.554 -4.868 -10.976 1.00 85.44 85 ASP A O 1
ATOM 726 N N . ALA A 1 86 ? 5.413 -5.407 -8.980 1.00 82.38 86 ALA A N 1
ATOM 727 C CA . ALA A 1 86 ? 6.750 -5.677 -9.499 1.00 82.38 86 ALA A CA 1
ATOM 728 C C . ALA A 1 86 ? 6.756 -6.879 -10.460 1.00 82.38 86 ALA A C 1
ATOM 730 O O . ALA A 1 86 ? 7.344 -6.792 -11.540 1.00 82.38 86 ALA A O 1
ATOM 731 N N . ARG A 1 87 ? 6.062 -7.976 -10.115 1.00 85.44 87 ARG A N 1
ATOM 732 C CA . ARG A 1 87 ? 5.872 -9.135 -11.007 1.00 85.44 87 ARG A CA 1
ATOM 733 C C . ARG A 1 87 ? 5.159 -8.731 -12.295 1.00 85.44 87 ARG A C 1
ATOM 735 O O . ARG A 1 87 ? 5.637 -9.063 -13.376 1.00 85.44 87 ARG A O 1
ATOM 742 N N . ARG A 1 88 ? 4.082 -7.944 -12.197 1.00 83.19 88 ARG A N 1
ATOM 743 C CA . ARG A 1 88 ? 3.343 -7.420 -13.353 1.00 83.19 88 ARG A CA 1
ATOM 744 C C . ARG A 1 88 ? 4.247 -6.586 -14.256 1.00 83.19 88 ARG A C 1
ATOM 746 O O . ARG A 1 88 ? 4.258 -6.809 -15.458 1.00 83.19 88 ARG A O 1
ATOM 753 N N . ARG A 1 89 ? 5.052 -5.680 -13.694 1.00 77.75 89 ARG A N 1
ATOM 754 C CA . ARG A 1 89 ? 6.012 -4.866 -14.461 1.00 77.75 89 ARG A CA 1
ATOM 755 C C . ARG A 1 89 ? 7.078 -5.707 -15.160 1.00 77.75 89 ARG A C 1
ATOM 757 O O . ARG A 1 89 ? 7.430 -5.378 -16.283 1.00 77.75 89 ARG A O 1
ATOM 764 N N . ARG A 1 90 ? 7.573 -6.778 -14.529 1.00 75.06 90 ARG A N 1
ATOM 765 C CA . ARG A 1 90 ? 8.520 -7.719 -15.160 1.00 75.06 90 ARG A CA 1
ATOM 766 C C . ARG A 1 90 ? 7.879 -8.519 -16.295 1.00 75.06 90 ARG A C 1
ATOM 768 O O . ARG A 1 90 ? 8.551 -8.815 -17.272 1.00 75.06 90 ARG A O 1
ATOM 775 N N . ALA A 1 91 ? 6.598 -8.862 -16.162 1.00 76.00 91 ALA A N 1
ATOM 776 C CA . ALA A 1 91 ? 5.847 -9.591 -17.182 1.00 76.00 91 ALA A CA 1
ATOM 777 C C . ALA A 1 91 ? 5.443 -8.716 -18.385 1.00 76.00 91 ALA A C 1
ATOM 779 O O . ALA A 1 91 ? 5.120 -9.247 -19.448 1.00 76.00 91 ALA A O 1
ATOM 780 N N . LEU A 1 92 ? 5.456 -7.384 -18.247 1.00 72.25 92 LEU A N 1
ATOM 781 C CA . LEU A 1 92 ? 5.258 -6.485 -19.381 1.00 72.25 92 LEU A CA 1
ATOM 782 C C . LEU A 1 92 ? 6.453 -6.607 -20.331 1.00 72.25 92 LEU A C 1
ATOM 784 O O . LEU A 1 92 ? 7.592 -6.315 -19.964 1.00 72.25 92 LEU A O 1
ATOM 788 N N . LYS A 1 93 ? 6.179 -7.023 -21.573 1.00 64.44 93 LYS A N 1
ATOM 789 C CA . LYS A 1 93 ? 7.166 -6.995 -22.656 1.00 64.44 93 LYS A CA 1
ATOM 790 C C . LYS A 1 93 ? 7.724 -5.568 -22.804 1.00 64.44 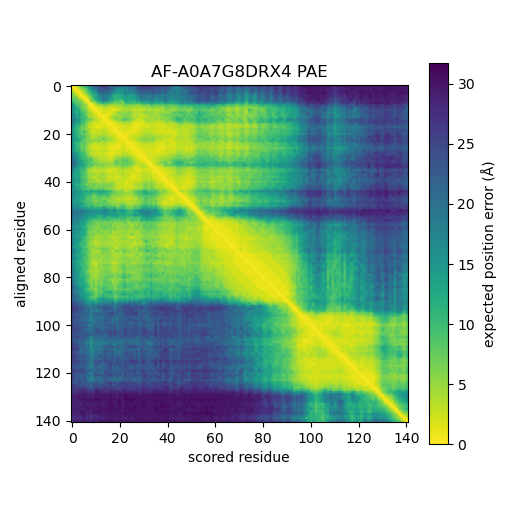93 LYS A C 1
ATOM 792 O O . LYS A 1 93 ? 6.981 -4.611 -22.558 1.00 64.44 93 LYS A O 1
ATOM 797 N N . PRO A 1 94 ? 8.997 -5.403 -23.216 1.00 65.88 94 PRO A N 1
ATOM 798 C CA . PRO A 1 94 ? 9.546 -4.086 -23.513 1.00 65.88 94 PRO A CA 1
ATOM 799 C C . PRO A 1 94 ? 8.587 -3.332 -24.439 1.00 65.88 94 PRO A C 1
ATOM 801 O O . PRO A 1 94 ? 8.158 -3.876 -25.455 1.00 65.88 94 PRO A O 1
ATOM 804 N N . ALA A 1 95 ? 8.231 -2.096 -24.075 1.00 69.62 95 ALA A N 1
ATOM 805 C CA . ALA A 1 95 ? 7.231 -1.306 -24.803 1.00 69.62 95 ALA A CA 1
ATOM 806 C C . ALA A 1 95 ? 7.609 -1.069 -26.276 1.00 69.62 95 ALA A C 1
ATOM 808 O O . ALA A 1 95 ? 6.756 -0.754 -27.105 1.00 69.62 95 ALA A O 1
ATOM 809 N N . HIS A 1 96 ? 8.892 -1.220 -26.599 1.00 78.19 96 HIS A N 1
ATOM 810 C CA . HIS A 1 96 ? 9.445 -1.003 -27.919 1.00 78.19 96 HIS A CA 1
ATOM 811 C C . HIS A 1 96 ? 10.436 -2.119 -28.269 1.00 78.19 96 HIS A C 1
ATOM 813 O O . HIS A 1 96 ? 11.153 -2.593 -27.381 1.00 78.19 96 HIS A O 1
ATOM 819 N N . PRO A 1 97 ? 10.503 -2.526 -29.548 1.00 82.88 97 PRO A N 1
ATOM 820 C CA . PRO A 1 97 ? 11.470 -3.518 -29.992 1.00 82.88 97 PRO A CA 1
ATOM 821 C C . PRO A 1 97 ? 12.911 -3.011 -29.798 1.00 82.88 97 PRO A C 1
ATOM 823 O O . PRO A 1 97 ? 13.134 -1.793 -29.807 1.00 82.88 97 PRO A O 1
ATOM 826 N N . PRO A 1 98 ? 13.891 -3.923 -29.652 1.00 88.06 98 PRO A N 1
ATOM 827 C CA . PRO A 1 98 ? 15.305 -3.565 -29.671 1.00 88.06 98 PRO A CA 1
ATOM 828 C C . PRO A 1 98 ? 15.660 -2.727 -30.902 1.00 88.06 98 PRO A C 1
ATOM 830 O O . PRO A 1 98 ? 15.178 -2.986 -32.005 1.00 88.06 98 PRO A O 1
ATOM 833 N N . ARG A 1 99 ? 16.528 -1.732 -30.716 1.00 87.31 99 ARG A N 1
ATOM 834 C CA . ARG A 1 99 ? 17.072 -0.890 -31.791 1.00 87.31 99 ARG A CA 1
ATOM 835 C C . ARG A 1 99 ? 18.585 -0.798 -31.680 1.00 87.31 99 ARG A C 1
ATOM 837 O O . ARG A 1 99 ? 19.128 -0.922 -30.586 1.00 87.31 99 ARG A O 1
ATOM 844 N N . GLN A 1 100 ? 19.250 -0.519 -32.795 1.00 89.44 100 GLN A N 1
ATOM 845 C CA . GLN A 1 100 ? 20.673 -0.187 -32.802 1.00 89.44 100 GLN A CA 1
ATOM 846 C C . GLN A 1 100 ? 20.880 1.297 -32.481 1.00 89.44 100 GLN A C 1
ATOM 848 O O . GLN A 1 100 ? 20.154 2.170 -32.961 1.00 89.44 100 GLN A O 1
ATOM 853 N N . CYS A 1 101 ? 21.861 1.584 -31.630 1.00 87.88 101 CYS A N 1
ATOM 854 C CA . CYS A 1 101 ? 22.268 2.940 -31.296 1.00 87.88 101 CYS A CA 1
ATOM 855 C C . CYS A 1 101 ? 22.932 3.609 -32.503 1.00 87.88 101 CYS A C 1
ATOM 857 O O . CYS A 1 101 ? 23.912 3.094 -33.030 1.00 87.88 101 CYS A O 1
ATOM 859 N N . CYS A 1 102 ? 22.475 4.802 -32.878 1.00 83.88 102 CYS A N 1
ATOM 860 C CA . CYS A 1 102 ? 23.068 5.543 -33.996 1.00 83.88 102 CYS A CA 1
ATOM 861 C C . CYS A 1 102 ? 24.489 6.090 -33.738 1.00 83.88 102 CYS A C 1
ATOM 863 O O . CYS A 1 102 ? 25.115 6.527 -34.693 1.00 83.88 102 CYS A O 1
ATOM 865 N N . CYS A 1 103 ? 25.002 6.082 -32.493 1.00 82.75 103 CYS A N 1
ATOM 866 C CA . CYS A 1 103 ? 26.402 6.459 -32.207 1.00 82.75 103 CYS A CA 1
ATOM 867 C C . CYS A 1 103 ? 27.360 5.263 -32.202 1.00 82.75 103 CYS A C 1
ATOM 869 O O . CYS A 1 103 ? 28.456 5.349 -32.738 1.00 82.75 103 CYS A O 1
ATOM 871 N N . CYS A 1 104 ? 26.986 4.173 -31.523 1.00 81.88 104 CYS A N 1
A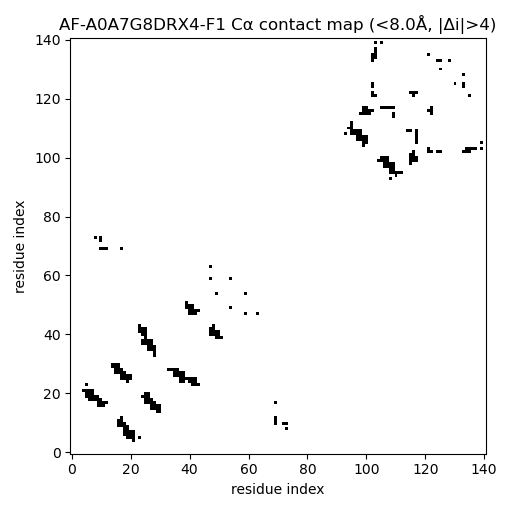TOM 872 C CA . CYS A 1 104 ? 27.893 3.055 -31.225 1.00 81.88 104 CYS A CA 1
ATOM 873 C C . CYS A 1 104 ? 27.472 1.719 -31.846 1.00 81.88 104 CYS A C 1
ATOM 875 O O . CYS A 1 104 ? 28.134 0.716 -31.623 1.00 81.88 104 CYS A O 1
ATOM 877 N N . GLY A 1 105 ? 26.337 1.652 -32.547 1.00 83.12 105 GLY A N 1
ATOM 878 C CA . GLY A 1 105 ? 25.817 0.409 -33.128 1.00 83.12 105 GLY A CA 1
ATOM 879 C C . GLY A 1 105 ? 25.245 -0.599 -32.119 1.00 83.12 105 GLY A C 1
ATOM 880 O O . GLY A 1 105 ? 24.525 -1.508 -32.524 1.00 83.12 105 GLY A O 1
ATOM 881 N N . CYS A 1 106 ? 25.480 -0.429 -30.811 1.00 86.56 106 CYS A N 1
ATOM 882 C CA . CYS A 1 106 ? 24.990 -1.345 -29.778 1.00 86.56 106 CYS A CA 1
ATOM 883 C C . CYS A 1 106 ? 23.463 -1.496 -29.821 1.00 86.56 106 CYS A C 1
ATOM 885 O O . CYS A 1 106 ? 22.727 -0.505 -29.913 1.00 86.56 106 CYS A O 1
ATOM 887 N N . THR A 1 107 ? 22.983 -2.731 -29.680 1.00 89.31 107 THR A N 1
ATOM 888 C CA . THR A 1 107 ? 21.550 -3.010 -29.548 1.00 89.31 107 THR A CA 1
ATOM 889 C C . THR A 1 107 ? 21.079 -2.638 -28.144 1.00 89.31 107 THR A C 1
ATOM 891 O O . THR A 1 107 ? 21.683 -3.044 -27.155 1.00 89.31 107 THR A O 1
ATOM 894 N N . PHE A 1 108 ? 19.993 -1.875 -28.035 1.00 88.88 108 PHE A N 1
ATOM 895 C CA . PHE A 1 108 ? 19.408 -1.475 -26.755 1.00 88.88 108 PHE A CA 1
ATOM 896 C C . PHE A 1 108 ? 17.880 -1.523 -26.798 1.00 88.88 108 PHE A C 1
ATOM 898 O O . PHE A 1 108 ? 17.273 -1.477 -27.868 1.00 88.88 108 PHE A O 1
ATOM 905 N N . MET A 1 109 ? 17.255 -1.581 -25.619 1.00 88.88 109 MET A N 1
ATOM 906 C CA . MET A 1 109 ? 15.800 -1.480 -25.469 1.00 88.88 109 MET A CA 1
ATOM 907 C C . MET A 1 109 ? 15.406 -0.020 -25.230 1.00 88.88 109 MET A C 1
ATOM 909 O O . MET A 1 109 ? 15.705 0.525 -24.159 1.00 88.88 109 MET A O 1
ATOM 913 N N . PRO A 1 110 ? 14.757 0.655 -26.193 1.00 85.81 110 PRO A N 1
ATOM 914 C CA . PRO A 1 110 ? 14.430 2.059 -26.032 1.00 85.81 110 PRO A CA 1
ATOM 915 C C . PRO A 1 110 ? 13.311 2.246 -24.999 1.00 85.81 110 PRO A C 1
ATOM 917 O O . PRO A 1 110 ? 12.281 1.580 -25.043 1.00 85.81 110 PRO A O 1
ATOM 920 N N . LYS A 1 111 ? 13.495 3.198 -24.072 1.00 81.88 111 LYS A N 1
ATOM 921 C CA . LYS A 1 111 ? 12.463 3.593 -23.088 1.00 81.88 111 LYS A CA 1
ATOM 922 C C . LYS A 1 111 ? 11.367 4.488 -23.684 1.00 81.88 111 LYS A C 1
ATOM 924 O O . LYS A 1 111 ? 10.336 4.678 -23.051 1.00 81.88 111 LYS A O 1
ATOM 929 N N . ARG A 1 112 ? 11.622 5.090 -24.850 1.00 82.56 112 ARG A N 1
ATOM 930 C CA . ARG A 1 112 ? 10.710 5.982 -25.583 1.00 82.56 112 ARG A CA 1
ATOM 931 C C . ARG A 1 112 ? 10.758 5.648 -27.071 1.00 82.56 112 ARG A C 1
ATOM 933 O O . ARG A 1 112 ? 11.815 5.252 -27.562 1.00 82.56 112 ARG A O 1
ATOM 940 N N . ALA A 1 113 ? 9.657 5.863 -27.787 1.00 80.81 113 ALA A N 1
ATOM 941 C CA . ALA A 1 113 ? 9.537 5.530 -29.207 1.00 80.81 113 ALA A CA 1
ATOM 942 C C . ALA A 1 113 ? 10.521 6.293 -30.117 1.00 80.81 113 ALA A C 1
ATOM 944 O O . ALA A 1 113 ? 10.867 5.805 -31.192 1.00 80.81 113 ALA A O 1
ATOM 945 N N . ASP A 1 114 ? 10.995 7.462 -29.692 1.00 83.38 114 ASP A N 1
ATOM 946 C CA . ASP A 1 114 ? 11.907 8.353 -30.419 1.00 83.38 114 ASP A CA 1
ATOM 947 C C . ASP A 1 114 ? 13.388 8.163 -30.037 1.00 83.38 114 ASP A C 1
ATOM 949 O O . ASP A 1 114 ? 14.271 8.815 -30.596 1.00 83.38 114 ASP A O 1
ATOM 953 N N . ALA A 1 115 ? 13.698 7.266 -29.096 1.00 86.12 115 ALA A N 1
ATOM 954 C CA . ALA A 1 115 ? 15.069 7.075 -28.640 1.00 86.12 115 ALA A CA 1
ATOM 955 C C . ALA A 1 115 ? 15.962 6.497 -29.757 1.00 86.12 115 ALA A C 1
ATOM 957 O O . ALA A 1 115 ? 15.700 5.415 -30.288 1.00 86.12 115 ALA A O 1
ATOM 958 N N . ARG A 1 116 ? 17.043 7.226 -30.076 1.00 87.00 116 ARG A N 1
ATOM 959 C CA . ARG A 1 116 ? 18.061 6.860 -31.082 1.00 87.00 116 ARG A CA 1
ATOM 960 C C . ARG A 1 116 ? 19.402 6.396 -30.499 1.00 87.00 116 ARG A C 1
ATOM 962 O O . ARG A 1 116 ? 20.206 5.810 -31.218 1.00 87.00 116 ARG A O 1
ATOM 969 N N . CYS A 1 117 ? 19.657 6.666 -29.219 1.00 87.75 117 CYS A N 1
ATOM 970 C CA . CYS A 1 117 ? 20.921 6.342 -28.551 1.00 87.75 117 CYS A CA 1
ATOM 971 C C . CYS A 1 117 ? 20.685 5.455 -27.325 1.00 87.75 117 CYS A C 1
ATOM 973 O O . CYS A 1 117 ? 19.717 5.680 -26.595 1.00 87.75 117 CYS A O 1
ATOM 975 N N . CYS A 1 118 ? 21.597 4.512 -27.070 1.00 86.94 118 CYS A N 1
ATOM 976 C CA . CYS A 1 118 ? 21.523 3.586 -25.933 1.00 86.94 118 CYS A CA 1
ATOM 977 C C . CYS A 1 118 ? 21.725 4.267 -24.570 1.00 86.94 118 CYS A C 1
ATOM 979 O O . CYS A 1 118 ? 21.186 3.810 -23.564 1.00 86.94 118 CYS A O 1
ATOM 981 N N . SER A 1 119 ? 22.457 5.382 -24.535 1.00 86.56 119 SER A N 1
ATOM 982 C CA . SER A 1 119 ? 22.815 6.097 -23.311 1.00 86.56 119 SER A CA 1
ATOM 983 C C . SER A 1 119 ? 22.818 7.618 -23.502 1.00 86.56 119 SER A C 1
ATOM 985 O O . SER A 1 119 ? 22.827 8.141 -24.623 1.00 86.56 119 SER A O 1
ATOM 987 N N . GLY A 1 120 ? 22.831 8.347 -22.380 1.00 85.00 120 GLY A N 1
ATOM 988 C CA . GLY A 1 120 ? 22.973 9.805 -22.377 1.00 85.00 120 GLY A CA 1
ATOM 989 C C . GLY A 1 120 ? 24.312 10.276 -22.955 1.00 85.00 120 GLY A C 1
ATOM 990 O O . GLY A 1 120 ? 24.347 11.297 -23.636 1.00 85.00 120 GLY A O 1
ATOM 991 N N . SER A 1 121 ? 25.390 9.505 -22.771 1.00 84.19 121 SER A N 1
ATOM 992 C CA . SER A 1 121 ? 26.709 9.820 -23.333 1.00 84.19 121 SER A CA 1
ATOM 993 C C . SER A 1 121 ? 26.717 9.732 -24.862 1.00 84.19 121 SER A C 1
ATOM 995 O O . SER A 1 121 ? 27.185 10.659 -25.520 1.00 84.19 121 SER A O 1
ATOM 997 N N . CYS A 1 122 ? 26.116 8.687 -25.445 1.00 84.69 122 CYS A N 1
ATOM 998 C CA . CYS A 1 122 ? 25.955 8.566 -26.899 1.00 84.69 122 CYS A CA 1
ATOM 999 C C . CYS A 1 122 ? 25.096 9.699 -27.478 1.00 84.69 122 CYS A C 1
ATOM 1001 O O . CYS A 1 122 ? 25.383 10.211 -28.557 1.00 84.69 122 CYS A O 1
ATOM 1003 N N . ARG A 1 123 ? 24.053 10.127 -26.753 1.00 86.06 123 ARG A N 1
ATOM 1004 C CA . ARG A 1 123 ? 23.232 11.281 -27.149 1.00 86.06 123 ARG A CA 1
ATOM 1005 C C . ARG A 1 123 ? 24.037 12.583 -27.139 1.00 86.06 123 ARG A C 1
ATOM 1007 O O . ARG A 1 123 ? 23.940 13.348 -28.090 1.00 86.06 123 ARG A O 1
ATOM 1014 N N . ALA A 1 124 ? 24.832 12.815 -26.095 1.00 83.56 124 ALA A N 1
ATOM 1015 C CA . ALA A 1 124 ? 25.659 14.013 -25.972 1.00 83.56 124 ALA A CA 1
ATOM 1016 C C . ALA A 1 124 ? 26.756 14.084 -27.052 1.00 83.56 124 ALA A C 1
ATOM 1018 O O . ALA A 1 124 ? 27.039 15.163 -27.571 1.00 83.56 124 ALA A O 1
ATOM 1019 N N . LYS A 1 125 ? 27.344 12.940 -27.431 1.00 79.81 125 LYS A N 1
ATOM 1020 C CA . LYS A 1 125 ? 28.293 12.856 -28.553 1.00 79.81 125 LYS A CA 1
ATOM 1021 C C . LYS A 1 125 ? 27.623 13.205 -29.884 1.00 79.81 125 LYS A C 1
ATOM 1023 O O . LYS A 1 125 ? 28.132 14.056 -30.606 1.00 79.81 125 LYS A O 1
ATOM 1028 N N . LEU A 1 126 ? 26.443 12.637 -30.151 1.00 78.44 126 LEU A N 1
ATOM 1029 C CA . LEU A 1 126 ? 25.664 12.933 -31.357 1.00 78.44 126 LEU A CA 1
ATOM 1030 C C . LEU A 1 126 ? 25.230 14.406 -31.444 1.00 78.44 126 LEU A C 1
ATOM 1032 O O . LEU A 1 126 ? 25.159 14.956 -32.532 1.00 78.44 126 LEU A O 1
ATOM 1036 N N . SER A 1 127 ? 24.939 15.070 -30.320 1.00 76.44 127 SER A N 1
ATOM 1037 C CA . SER A 1 127 ? 24.579 16.496 -30.345 1.00 76.44 127 SER A CA 1
ATOM 1038 C C . SER A 1 127 ? 25.767 17.426 -30.607 1.00 76.44 127 SER A C 1
ATOM 1040 O O . SER A 1 127 ? 25.561 18.557 -31.033 1.00 76.44 127 SER A O 1
ATOM 1042 N N . ARG A 1 128 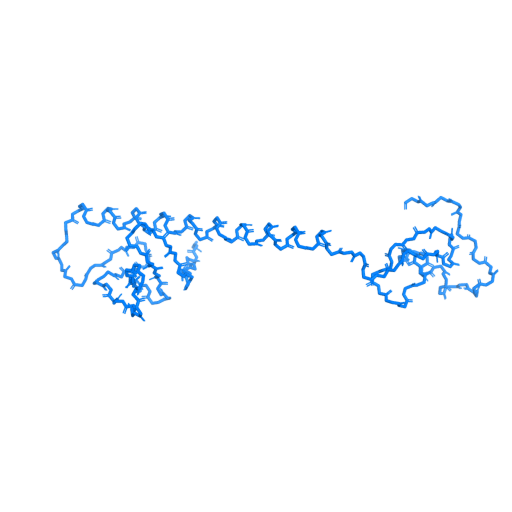? 26.997 16.983 -30.315 1.00 72.88 128 ARG A N 1
ATOM 1043 C CA . ARG A 1 128 ? 28.217 17.798 -30.456 1.00 72.88 128 ARG A CA 1
ATOM 1044 C C . ARG A 1 128 ? 28.854 17.699 -31.841 1.00 72.88 128 ARG A C 1
ATOM 1046 O O . ARG A 1 128 ? 29.550 18.620 -32.245 1.00 72.88 128 ARG A O 1
ATOM 1053 N N . HIS A 1 129 ? 28.611 16.611 -32.561 1.00 62.91 129 HIS A N 1
ATOM 1054 C CA . HIS A 1 129 ? 29.206 16.339 -33.865 1.00 62.91 129 HIS A CA 1
ATOM 1055 C C . HIS A 1 129 ? 28.102 16.029 -34.880 1.00 62.91 129 HIS A C 1
ATOM 1057 O O . HIS A 1 129 ? 27.162 15.298 -34.570 1.00 62.91 129 HIS A O 1
ATOM 1063 N N . LYS A 1 130 ? 28.199 16.567 -36.10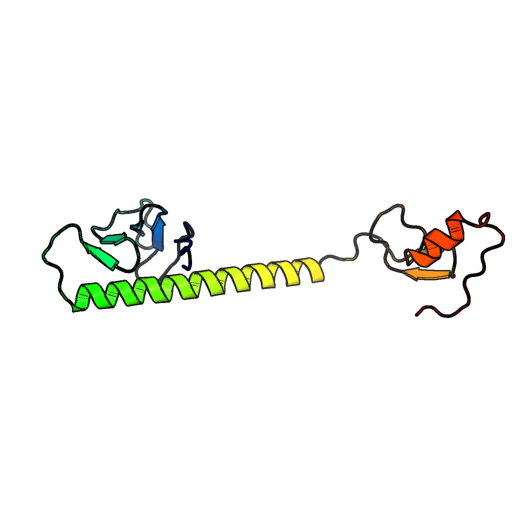4 1.00 57.97 130 LYS A N 1
ATOM 1064 C CA . LYS A 1 130 ? 27.281 16.193 -37.193 1.00 57.97 130 LYS A CA 1
ATOM 1065 C C . LYS A 1 130 ? 27.341 14.670 -37.381 1.00 57.97 130 LYS A C 1
ATOM 1067 O O . LYS A 1 130 ? 28.417 14.081 -37.347 1.00 57.97 130 LYS A O 1
ATOM 1072 N N . ALA A 1 131 ? 26.173 14.048 -37.545 1.00 52.69 131 ALA A N 1
ATOM 1073 C CA . ALA A 1 131 ? 25.939 12.603 -37.424 1.00 52.69 131 ALA A CA 1
ATOM 1074 C C . ALA A 1 131 ? 26.818 11.682 -38.303 1.00 52.69 131 ALA A C 1
ATOM 1076 O O . ALA A 1 131 ? 26.778 10.471 -38.119 1.00 52.69 131 ALA A O 1
ATOM 1077 N N . SER A 1 132 ? 27.594 12.226 -39.241 1.00 53.56 132 SER A N 1
ATOM 1078 C CA . SER A 1 132 ? 28.440 11.483 -40.176 1.00 53.56 132 SER A CA 1
ATOM 1079 C C . SER A 1 132 ? 29.817 11.078 -39.632 1.00 53.56 132 SER A C 1
ATOM 1081 O O . SER A 1 132 ? 30.442 10.212 -40.229 1.00 53.56 132 SER A O 1
ATOM 1083 N N . GLU A 1 133 ? 30.304 11.664 -38.530 1.00 51.06 133 GLU A N 1
ATOM 1084 C CA . GLU A 1 133 ? 31.697 11.458 -38.068 1.00 51.06 133 GLU A CA 1
ATOM 1085 C C . GLU A 1 133 ? 31.831 10.831 -36.671 1.00 51.06 133 GLU A C 1
ATOM 1087 O O . GLU A 1 133 ? 32.937 10.614 -36.178 1.00 51.06 133 GLU A O 1
ATOM 1092 N N . VAL A 1 134 ? 30.721 10.513 -36.001 1.00 53.28 134 VAL A N 1
ATOM 1093 C CA . VAL A 1 134 ? 30.767 10.069 -34.599 1.00 53.28 134 VAL A CA 1
ATOM 1094 C C . VAL A 1 134 ? 30.903 8.559 -34.503 1.00 53.28 134 VAL A C 1
ATOM 1096 O O . VAL A 1 134 ? 29.916 7.843 -34.375 1.00 53.28 134 VAL A O 1
ATOM 1099 N N . TRP A 1 135 ? 32.142 8.079 -34.497 1.00 55.56 135 TRP A N 1
ATOM 1100 C CA . TRP A 1 135 ? 32.449 6.704 -34.119 1.00 55.56 135 TRP A CA 1
ATOM 1101 C C . TRP A 1 135 ? 32.576 6.630 -32.594 1.00 55.56 135 TRP A C 1
ATOM 1103 O O . TRP A 1 135 ? 33.586 7.008 -32.001 1.00 55.56 135 TRP A O 1
ATOM 1113 N N . CYS A 1 136 ? 31.517 6.181 -31.920 1.00 56.31 136 CYS A N 1
ATOM 1114 C CA . CYS A 1 136 ? 31.654 5.705 -30.549 1.00 56.31 136 CYS A CA 1
ATOM 1115 C C . CYS A 1 136 ? 32.377 4.342 -30.613 1.00 56.31 136 CYS A C 1
ATOM 1117 O O . CYS A 1 136 ? 31.865 3.435 -31.261 1.00 56.31 136 CYS A O 1
ATOM 1119 N N . GLY A 1 137 ? 33.547 4.211 -29.970 1.00 55.03 137 GLY A N 1
ATOM 1120 C CA . GLY A 1 137 ? 34.325 2.963 -29.929 1.00 55.03 137 GLY A CA 1
ATOM 1121 C C . GLY A 1 137 ? 33.483 1.721 -29.602 1.00 55.03 137 GLY A C 1
ATOM 1122 O O . GLY A 1 137 ? 32.449 1.818 -28.943 1.00 55.03 137 GLY A O 1
ATOM 1123 N N . SER A 1 138 ? 33.942 0.567 -30.085 1.00 51.91 138 SER A N 1
ATOM 1124 C CA . SER A 1 138 ? 33.247 -0.732 -30.144 1.00 51.91 138 SER A CA 1
ATOM 1125 C C . SER A 1 138 ? 32.844 -1.353 -28.801 1.00 51.91 138 SER A C 1
ATOM 1127 O O . SER A 1 138 ? 32.259 -2.434 -28.779 1.00 51.91 138 SER A O 1
ATOM 1129 N N . GLU A 1 139 ? 33.142 -0.708 -27.678 1.00 55.34 139 GLU A N 1
ATOM 1130 C CA . GLU A 1 139 ? 32.888 -1.265 -26.355 1.00 55.34 139 GLU A CA 1
ATOM 1131 C C . GLU A 1 139 ? 31.521 -0.816 -25.838 1.00 55.34 139 GLU A C 1
ATOM 1133 O O . GLU A 1 139 ? 31.332 0.268 -25.283 1.00 55.34 139 GLU A O 1
ATOM 1138 N N . CYS A 1 140 ? 30.533 -1.684 -26.053 1.00 57.00 140 CYS A N 1
ATOM 1139 C CA . CYS A 1 140 ? 29.248 -1.623 -25.374 1.00 57.00 140 CYS A CA 1
ATOM 1140 C C . CYS A 1 140 ? 29.451 -2.059 -23.908 1.00 57.00 140 CYS A C 1
ATOM 1142 O O . CYS A 1 140 ? 29.314 -3.243 -23.608 1.00 57.00 140 CYS A O 1
ATOM 1144 N N . SER A 1 141 ? 29.830 -1.137 -23.016 1.00 50.22 141 SER A N 1
ATOM 1145 C CA . SER A 1 141 ? 29.837 -1.367 -21.556 1.00 50.22 141 SER A CA 1
ATOM 1146 C C . SER A 1 141 ? 28.470 -1.107 -20.930 1.00 50.22 141 SER A C 1
ATOM 1148 O O . SER A 1 141 ? 27.861 -0.059 -21.257 1.00 50.22 141 SER A O 1
#